Protein AF-A0A924F668-F1 (afdb_monomer_lite)

pLDDT: mean 93.08, std 10.54, range [39.0, 98.38]

Radius of gyration: 14.94 Å; chains: 1; bounding box: 47×22×42 Å

Structure (mmCIF, N/CA/C/O backbone):
data_AF-A0A924F668-F1
#
_entry.id   AF-A0A924F668-F1
#
loop_
_atom_site.group_PDB
_atom_site.id
_atom_site.type_symbol
_atom_site.label_atom_id
_atom_site.label_alt_id
_atom_site.label_comp_id
_atom_site.label_asym_id
_atom_site.label_entity_id
_atom_site.label_seq_id
_atom_site.pdbx_PDB_ins_code
_atom_site.Cartn_x
_atom_site.Cartn_y
_atom_site.Cartn_z
_atom_site.occupancy
_atom_site.B_iso_or_equiv
_atom_site.auth_seq_id
_atom_site.auth_comp_id
_atom_site.auth_asym_id
_atom_site.auth_atom_id
_atom_site.pdbx_PDB_model_num
ATOM 1 N N . PHE A 1 1 ? 28.007 -3.242 5.973 1.00 58.03 1 PHE A N 1
ATOM 2 C CA . PHE A 1 1 ? 27.497 -4.300 5.079 1.00 58.03 1 PHE A CA 1
ATOM 3 C C . PHE A 1 1 ? 25.978 -4.207 4.902 1.00 58.03 1 PHE A C 1
ATOM 5 O O . PHE A 1 1 ? 25.534 -4.122 3.771 1.00 58.03 1 PHE A O 1
ATOM 12 N N . THR A 1 2 ? 25.183 -4.086 5.974 1.00 64.12 2 THR A N 1
ATOM 13 C CA . THR A 1 2 ? 23.701 -4.004 5.919 1.00 64.12 2 THR A CA 1
ATOM 14 C C . THR A 1 2 ? 23.119 -2.811 5.144 1.00 64.12 2 THR A C 1
ATOM 16 O O . THR A 1 2 ? 22.088 -2.954 4.500 1.00 64.12 2 THR A O 1
ATOM 19 N N . ALA A 1 3 ? 23.772 -1.645 5.163 1.00 65.75 3 ALA A N 1
ATOM 20 C CA . ALA A 1 3 ? 23.292 -0.468 4.429 1.00 65.75 3 ALA A CA 1
ATOM 21 C C . ALA A 1 3 ? 23.470 -0.571 2.899 1.00 65.75 3 ALA A C 1
ATOM 23 O O . ALA A 1 3 ? 22.673 0.010 2.173 1.00 65.75 3 ALA A O 1
ATOM 24 N N . SER A 1 4 ? 24.481 -1.309 2.410 1.00 68.75 4 SER A N 1
ATOM 25 C CA . SER A 1 4 ? 24.696 -1.500 0.960 1.00 68.75 4 SER A CA 1
ATOM 26 C C . SER A 1 4 ? 23.566 -2.327 0.359 1.00 68.75 4 SER A C 1
ATOM 28 O O . SER A 1 4 ? 22.900 -1.869 -0.558 1.00 68.75 4 SER A O 1
ATOM 30 N N . GLU A 1 5 ? 23.262 -3.464 0.988 1.00 82.56 5 GLU A N 1
ATOM 31 C CA . GLU A 1 5 ? 22.157 -4.353 0.611 1.00 82.56 5 GLU A CA 1
ATOM 32 C C . GLU A 1 5 ? 20.801 -3.622 0.607 1.00 82.56 5 GLU A C 1
ATOM 34 O O . GLU A 1 5 ? 19.995 -3.766 -0.307 1.00 82.56 5 GLU A O 1
ATOM 39 N N . MET A 1 6 ? 20.554 -2.766 1.605 1.00 88.25 6 MET A N 1
ATOM 40 C CA . MET A 1 6 ? 19.335 -1.956 1.642 1.00 88.25 6 MET A CA 1
ATOM 41 C C . MET A 1 6 ? 19.273 -0.946 0.489 1.00 88.25 6 MET A C 1
ATOM 43 O O . MET A 1 6 ? 18.214 -0.774 -0.109 1.00 88.25 6 MET A O 1
ATOM 47 N N . ASN A 1 7 ? 20.383 -0.277 0.171 1.00 91.81 7 ASN A N 1
ATOM 48 C CA . ASN A 1 7 ? 20.430 0.685 -0.930 1.00 91.81 7 ASN A CA 1
ATOM 49 C C . ASN A 1 7 ? 20.247 0.001 -2.290 1.00 91.81 7 ASN A C 1
ATOM 51 O O . ASN A 1 7 ? 19.596 0.563 -3.166 1.00 91.81 7 ASN A O 1
ATOM 55 N N . GLU A 1 8 ? 20.773 -1.213 -2.450 1.00 92.81 8 GLU A N 1
ATOM 56 C CA . GLU A 1 8 ? 20.570 -2.042 -3.641 1.00 92.81 8 GLU A CA 1
ATOM 57 C C . GLU A 1 8 ? 19.093 -2.409 -3.808 1.00 92.81 8 GLU A C 1
ATOM 59 O O . GLU A 1 8 ? 18.538 -2.235 -4.892 1.00 92.81 8 GLU A O 1
ATOM 64 N N . GLN A 1 9 ? 18.416 -2.799 -2.724 1.00 94.31 9 GLN A N 1
ATOM 65 C CA . GLN A 1 9 ? 16.972 -3.040 -2.743 1.00 94.31 9 GLN A CA 1
ATOM 66 C C . GLN A 1 9 ? 16.182 -1.772 -3.074 1.00 94.31 9 GLN A C 1
ATOM 68 O O . GLN A 1 9 ? 15.309 -1.801 -3.936 1.00 94.31 9 GLN A O 1
ATOM 73 N N . VAL A 1 10 ? 16.491 -0.641 -2.436 1.00 96.31 10 VAL A N 1
ATOM 74 C CA . VAL A 1 10 ? 15.833 0.639 -2.739 1.00 96.31 10 VAL A CA 1
ATOM 75 C C . VAL A 1 10 ? 16.007 1.002 -4.215 1.00 96.31 10 VAL A C 1
ATOM 77 O O . VAL A 1 10 ? 15.024 1.363 -4.864 1.00 96.31 10 VAL A O 1
ATOM 80 N N . ALA A 1 11 ? 17.217 0.872 -4.765 1.00 96.56 11 ALA A N 1
ATOM 81 C CA . ALA A 1 11 ? 17.484 1.138 -6.175 1.00 96.56 11 ALA A CA 1
ATOM 82 C C . ALA A 1 11 ? 16.692 0.197 -7.095 1.00 96.56 11 ALA A C 1
ATOM 84 O O . ALA A 1 11 ? 16.054 0.667 -8.035 1.00 96.56 11 ALA A O 1
ATOM 85 N N . LEU A 1 12 ? 16.676 -1.104 -6.783 1.00 96.06 12 LEU A N 1
ATOM 86 C CA . LEU A 1 12 ? 15.921 -2.121 -7.516 1.00 96.06 12 LEU A CA 1
ATOM 87 C C . LEU A 1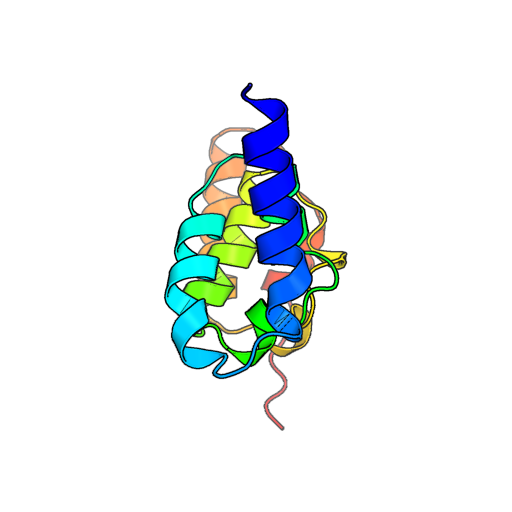 12 ? 14.427 -1.779 -7.568 1.00 96.06 12 LEU A C 1
ATOM 89 O O . LEU A 1 12 ? 13.841 -1.703 -8.645 1.00 96.06 12 LEU A O 1
ATOM 93 N N . TYR A 1 13 ? 13.808 -1.540 -6.409 1.00 97.19 13 TYR A N 1
ATOM 94 C CA . TYR A 1 13 ? 12.371 -1.280 -6.327 1.00 97.19 13 TYR A CA 1
ATOM 95 C C . TYR A 1 13 ? 11.975 0.064 -6.946 1.00 97.19 13 TYR A C 1
ATOM 97 O O . TYR A 1 13 ? 10.940 0.150 -7.605 1.00 97.19 13 TYR A O 1
ATOM 105 N N . SER A 1 14 ? 12.815 1.094 -6.801 1.00 97.25 14 SER A N 1
ATOM 106 C CA . SER A 1 14 ? 12.569 2.403 -7.424 1.00 97.25 14 SER A CA 1
ATOM 107 C C . SER A 1 14 ? 12.636 2.339 -8.953 1.00 97.25 14 SER A C 1
ATOM 109 O O . SER A 1 14 ? 12.020 3.159 -9.630 1.00 97.25 14 SER A O 1
ATOM 111 N N . ALA A 1 15 ? 13.384 1.377 -9.503 1.00 97.31 15 ALA A N 1
ATOM 112 C CA . ALA A 1 15 ? 13.555 1.201 -10.939 1.00 97.31 15 ALA A CA 1
ATOM 113 C C . ALA A 1 15 ? 12.491 0.302 -11.595 1.00 97.31 15 ALA A C 1
ATOM 115 O O . ALA A 1 15 ? 12.451 0.240 -12.823 1.00 97.31 15 ALA A O 1
ATOM 116 N N . LEU A 1 16 ? 11.608 -0.341 -10.815 1.00 97.00 16 LEU A N 1
ATOM 117 C CA . LEU A 1 16 ? 10.563 -1.245 -11.322 1.00 97.00 16 LEU A CA 1
ATOM 118 C C . LEU A 1 16 ? 9.757 -0.696 -12.516 1.00 97.00 16 LEU A C 1
ATOM 120 O O . LEU A 1 16 ? 9.578 -1.445 -13.475 1.00 97.00 16 LEU A O 1
ATOM 124 N N . PRO A 1 17 ? 9.316 0.581 -12.537 1.00 96.94 17 PRO A N 1
ATOM 125 C CA . PRO A 1 17 ? 8.573 1.135 -13.675 1.00 96.94 17 PRO A CA 1
ATOM 126 C C . PRO A 1 17 ? 9.338 1.143 -15.003 1.00 96.94 17 PRO A C 1
ATOM 128 O O . PRO A 1 17 ? 8.735 1.317 -16.057 1.00 96.94 17 PRO A O 1
ATOM 131 N N . PHE A 1 18 ? 10.665 1.017 -14.959 1.00 97.00 18 PHE A N 1
ATOM 132 C CA . PHE A 1 18 ? 11.536 1.106 -16.128 1.00 97.00 18 PHE A CA 1
ATOM 133 C C . PHE A 1 18 ? 12.011 -0.260 -16.628 1.00 97.00 18 PHE A C 1
ATOM 135 O O . PHE A 1 18 ? 12.677 -0.324 -17.664 1.00 97.00 18 PHE A O 1
ATOM 142 N N . TYR A 1 19 ? 11.715 -1.347 -15.913 1.00 95.62 19 TYR A N 1
ATOM 143 C CA . TYR A 1 19 ? 12.125 -2.677 -16.340 1.00 95.62 19 TYR A CA 1
ATOM 144 C C . TYR A 1 19 ? 11.200 -3.242 -17.419 1.00 95.62 19 TYR A C 1
ATOM 146 O O . TYR A 1 19 ? 9.978 -3.136 -17.351 1.00 95.62 19 TYR A O 1
ATOM 154 N N . SER A 1 20 ? 11.806 -3.883 -18.420 1.00 96.62 20 SER A N 1
ATOM 155 C CA . SER A 1 20 ? 11.082 -4.674 -19.416 1.00 96.62 20 SER A CA 1
ATOM 156 C C . SER A 1 20 ? 10.439 -5.907 -18.776 1.00 96.62 20 SER A C 1
ATOM 158 O O . SER A 1 20 ? 10.973 -6.439 -17.799 1.00 96.62 20 SER A O 1
ATOM 160 N N . TYR A 1 21 ? 9.359 -6.399 -19.393 1.00 96.12 21 TYR A N 1
ATOM 161 C CA . TYR A 1 21 ? 8.597 -7.574 -18.941 1.00 96.12 21 TYR A CA 1
ATOM 162 C C . TYR A 1 21 ? 8.067 -7.401 -17.505 1.00 96.12 21 TYR A C 1
ATOM 164 O O . TYR A 1 21 ? 8.459 -8.148 -16.608 1.00 96.12 21 TYR A O 1
ATOM 172 N N . PRO A 1 22 ? 7.236 -6.372 -17.245 1.00 95.50 22 PRO A N 1
ATOM 173 C CA . PRO A 1 22 ? 6.794 -6.007 -15.895 1.00 95.50 22 PRO A CA 1
ATOM 174 C C . PRO A 1 22 ? 6.125 -7.159 -15.128 1.00 95.50 22 PRO A C 1
ATOM 176 O O . PRO A 1 22 ? 6.241 -7.233 -13.905 1.00 95.50 22 PRO A O 1
ATOM 179 N N . GLU A 1 23 ? 5.490 -8.094 -15.831 1.00 96.69 23 GLU A N 1
ATOM 180 C CA . GLU A 1 23 ? 4.902 -9.315 -15.284 1.00 96.69 23 GLU A CA 1
ATOM 181 C C . GLU A 1 23 ? 5.899 -10.183 -14.497 1.00 96.69 23 GLU A C 1
ATOM 183 O O . GLU A 1 23 ? 5.545 -10.718 -13.445 1.00 96.69 23 GLU A O 1
ATOM 188 N N . GLU A 1 24 ? 7.161 -10.251 -14.930 1.00 96.94 24 GLU A N 1
ATOM 189 C CA . GLU A 1 24 ? 8.220 -11.020 -14.257 1.00 96.94 24 GLU A CA 1
ATOM 190 C C . GLU A 1 24 ? 8.635 -10.379 -12.920 1.00 96.94 24 GLU A C 1
ATOM 192 O O . GLU A 1 24 ? 9.165 -11.038 -12.023 1.00 96.94 24 GLU A O 1
ATOM 197 N N . TRP A 1 25 ? 8.358 -9.083 -12.747 1.00 97.38 25 TRP A N 1
ATOM 198 C CA . TRP A 1 25 ? 8.744 -8.316 -11.564 1.00 97.38 25 TRP A CA 1
ATOM 199 C C . TRP A 1 25 ? 7.666 -8.270 -10.478 1.00 97.38 25 TRP A C 1
ATOM 201 O O . TRP A 1 25 ? 7.944 -7.824 -9.361 1.00 97.38 25 TRP A O 1
ATOM 211 N N . ILE A 1 26 ? 6.457 -8.773 -10.755 1.00 97.88 26 ILE A N 1
ATOM 212 C CA . ILE A 1 26 ? 5.340 -8.794 -9.796 1.00 97.88 26 ILE A CA 1
ATOM 213 C C . ILE A 1 26 ? 5.747 -9.532 -8.518 1.00 97.88 26 ILE A C 1
ATOM 215 O O . ILE A 1 26 ? 5.626 -8.985 -7.421 1.00 97.88 26 ILE A O 1
ATOM 219 N N . GLY A 1 27 ? 6.311 -10.737 -8.650 1.00 97.19 27 GLY A N 1
ATOM 220 C CA . GLY A 1 27 ? 6.737 -11.534 -7.497 1.00 97.19 27 GLY A CA 1
ATOM 221 C C . GLY A 1 27 ? 7.823 -10.843 -6.665 1.00 97.19 27 GLY A C 1
ATOM 222 O O . GLY A 1 27 ? 7.829 -10.946 -5.438 1.00 97.19 27 GLY A O 1
ATOM 223 N N . ILE A 1 28 ? 8.714 -10.082 -7.308 1.00 95.81 28 ILE A N 1
ATOM 224 C CA . ILE A 1 28 ? 9.754 -9.300 -6.625 1.00 95.81 28 ILE A CA 1
ATOM 225 C C . ILE A 1 28 ? 9.124 -8.149 -5.836 1.00 95.81 28 ILE A C 1
ATOM 227 O O . ILE A 1 28 ? 9.428 -7.993 -4.653 1.00 95.81 28 ILE A O 1
ATOM 231 N N . ALA A 1 29 ? 8.203 -7.390 -6.434 1.00 96.69 29 ALA A N 1
ATOM 232 C CA . ALA A 1 29 ? 7.481 -6.330 -5.732 1.00 96.69 29 ALA A CA 1
ATOM 233 C C . ALA A 1 29 ? 6.695 -6.878 -4.527 1.00 96.69 29 ALA A C 1
ATOM 235 O O . ALA A 1 29 ? 6.778 -6.329 -3.428 1.00 96.69 29 ALA A O 1
ATOM 236 N N . GLU A 1 30 ? 6.004 -8.010 -4.689 1.00 97.19 30 GLU A N 1
ATOM 237 C CA . GLU A 1 30 ? 5.291 -8.687 -3.600 1.00 97.19 30 GLU A CA 1
ATOM 238 C C . GLU A 1 30 ? 6.223 -9.149 -2.475 1.00 97.19 30 GLU A C 1
ATOM 240 O O . GLU A 1 30 ? 5.881 -9.019 -1.297 1.00 97.19 30 GLU A O 1
ATOM 245 N N . ASN A 1 31 ? 7.415 -9.656 -2.807 1.00 95.31 31 ASN A N 1
ATOM 246 C CA . ASN A 1 31 ? 8.438 -9.989 -1.814 1.00 95.31 31 ASN A CA 1
ATOM 247 C C . ASN A 1 31 ? 8.863 -8.743 -1.024 1.00 95.31 31 ASN A C 1
ATOM 249 O O . ASN A 1 31 ? 8.941 -8.791 0.206 1.00 95.31 31 ASN A O 1
ATOM 253 N N . GLY A 1 32 ? 9.084 -7.623 -1.715 1.00 94.81 32 GLY A N 1
ATOM 254 C CA . GLY A 1 32 ? 9.445 -6.349 -1.103 1.00 94.81 32 GLY A CA 1
ATOM 255 C C . GLY A 1 32 ? 8.372 -5.808 -0.153 1.00 94.81 32 GLY A C 1
ATOM 256 O O . GLY A 1 32 ? 8.698 -5.381 0.954 1.00 94.81 32 GLY A O 1
ATOM 257 N N . ILE A 1 33 ? 7.088 -5.918 -0.514 1.00 95.88 33 ILE A N 1
ATOM 258 C CA . ILE A 1 33 ? 5.947 -5.500 0.328 1.00 95.88 33 ILE A CA 1
ATOM 259 C C . ILE A 1 33 ? 5.887 -6.288 1.647 1.00 95.88 33 ILE A C 1
ATOM 261 O O . ILE A 1 33 ? 5.482 -5.753 2.684 1.00 95.88 33 ILE A O 1
ATOM 265 N N . ARG A 1 34 ? 6.320 -7.557 1.648 1.00 93.69 34 ARG A N 1
ATOM 266 C CA . ARG A 1 34 ? 6.369 -8.385 2.867 1.00 93.69 34 ARG A CA 1
ATOM 267 C C . ARG A 1 34 ? 7.495 -7.988 3.827 1.00 93.69 34 ARG A C 1
ATOM 269 O O . ARG A 1 34 ? 7.441 -8.367 4.998 1.00 93.69 34 ARG A O 1
ATOM 276 N N . SER A 1 35 ? 8.469 -7.197 3.377 1.00 89.94 35 SER A N 1
ATOM 277 C CA . SER A 1 35 ? 9.525 -6.641 4.227 1.00 89.94 35 SER A CA 1
ATOM 278 C C . SER A 1 35 ? 8.971 -5.668 5.282 1.00 89.94 35 SER A C 1
ATOM 280 O O . SER A 1 35 ? 7.873 -5.127 5.162 1.00 89.94 35 SER A O 1
ATOM 282 N N . ASN A 1 36 ? 9.748 -5.427 6.341 1.00 89.25 36 ASN A N 1
ATOM 283 C CA . ASN A 1 36 ? 9.510 -4.347 7.311 1.00 89.25 36 ASN A CA 1
ATOM 284 C C . ASN A 1 36 ? 10.529 -3.203 7.163 1.00 89.25 36 ASN A C 1
ATOM 286 O O . ASN A 1 36 ? 10.582 -2.305 8.002 1.00 89.25 36 ASN A O 1
ATOM 290 N N . ILE A 1 37 ? 11.355 -3.227 6.112 1.00 93.19 37 ILE A N 1
ATOM 291 C CA . ILE A 1 37 ? 12.351 -2.187 5.855 1.00 93.19 37 ILE A CA 1
ATOM 292 C C . ILE A 1 37 ? 11.638 -0.958 5.287 1.00 93.19 37 ILE A C 1
ATOM 294 O O . ILE A 1 37 ? 11.151 -0.971 4.159 1.00 93.19 37 ILE A O 1
ATOM 298 N N . GLY A 1 38 ? 11.584 0.113 6.081 1.00 94.81 38 GLY A N 1
ATOM 299 C CA . GLY A 1 38 ? 10.799 1.305 5.764 1.00 94.81 38 GLY A CA 1
ATOM 300 C C . GLY A 1 38 ? 11.125 1.928 4.405 1.00 94.81 38 GLY A C 1
ATOM 301 O O . GLY A 1 38 ? 10.202 2.234 3.663 1.00 94.81 38 GLY A O 1
ATOM 302 N N . THR A 1 39 ? 12.405 2.066 4.065 1.00 95.38 39 THR A N 1
ATOM 303 C CA . THR A 1 39 ? 12.862 2.659 2.795 1.00 95.38 39 THR A CA 1
ATOM 304 C C . THR A 1 39 ? 12.541 1.790 1.580 1.00 95.38 39 THR A C 1
ATOM 306 O O . THR A 1 39 ? 12.247 2.309 0.510 1.00 95.38 39 THR A O 1
ATOM 309 N N . VAL A 1 40 ? 12.550 0.464 1.742 1.00 95.56 40 VAL A N 1
ATOM 310 C CA . VAL A 1 40 ? 12.144 -0.485 0.696 1.00 95.56 40 VAL A CA 1
ATOM 311 C C . VAL A 1 40 ? 10.648 -0.371 0.424 1.00 95.56 40 VAL A C 1
ATOM 313 O O . VAL A 1 40 ? 10.244 -0.284 -0.730 1.00 95.56 40 VAL A O 1
ATOM 316 N N . LEU A 1 41 ? 9.828 -0.308 1.478 1.00 97.31 41 LEU A N 1
ATOM 317 C CA . LEU A 1 41 ? 8.389 -0.091 1.326 1.00 97.31 41 LEU A CA 1
ATOM 318 C C . LEU A 1 41 ? 8.111 1.238 0.615 1.00 97.31 41 LEU A C 1
ATOM 320 O O . LEU A 1 41 ? 7.318 1.273 -0.318 1.00 97.31 41 LEU A O 1
ATOM 324 N N . GLU A 1 42 ? 8.811 2.308 0.994 1.00 97.88 42 GLU A N 1
ATOM 325 C CA . GLU A 1 42 ? 8.691 3.617 0.340 1.00 97.88 42 GLU A CA 1
ATOM 326 C C . GLU A 1 42 ? 9.063 3.561 -1.144 1.00 97.88 42 GLU A C 1
ATOM 328 O O . GLU A 1 42 ? 8.323 4.098 -1.961 1.00 97.88 42 GLU A O 1
ATOM 333 N N . ALA A 1 43 ? 10.138 2.859 -1.512 1.00 97.69 43 ALA A N 1
ATOM 334 C CA . ALA A 1 43 ? 10.548 2.695 -2.908 1.00 97.69 43 ALA A CA 1
ATOM 335 C C . ALA A 1 43 ? 9.495 1.972 -3.769 1.00 97.69 43 ALA A C 1
ATOM 337 O O . ALA A 1 43 ? 9.370 2.259 -4.958 1.00 97.69 43 ALA A O 1
ATOM 338 N N . ILE A 1 44 ? 8.731 1.046 -3.180 1.00 97.81 44 ILE A N 1
ATOM 339 C CA . ILE A 1 44 ? 7.666 0.299 -3.869 1.00 97.81 44 ILE A CA 1
ATOM 340 C C . ILE A 1 44 ? 6.358 1.098 -3.915 1.00 97.81 44 ILE A C 1
ATOM 342 O O . ILE A 1 44 ? 5.621 1.024 -4.893 1.00 97.81 44 ILE A O 1
ATOM 346 N N . MET A 1 45 ? 6.041 1.823 -2.841 1.00 97.62 45 MET A N 1
ATOM 347 C CA . MET A 1 45 ? 4.739 2.460 -2.635 1.00 97.62 45 MET A CA 1
ATOM 348 C C . MET A 1 45 ? 4.684 3.886 -3.183 1.00 97.62 45 MET A C 1
ATOM 350 O O . MET A 1 45 ? 3.693 4.276 -3.798 1.00 97.62 45 MET A O 1
ATOM 354 N N . TYR A 1 46 ? 5.705 4.698 -2.906 1.00 98.25 46 TYR A N 1
ATOM 355 C CA . TYR A 1 46 ? 5.635 6.143 -3.100 1.00 98.25 46 TYR A CA 1
ATOM 356 C C . TYR A 1 46 ? 6.008 6.539 -4.513 1.00 98.25 46 TYR A C 1
ATOM 358 O O . TYR A 1 46 ? 7.113 6.263 -4.971 1.00 98.25 46 TYR A O 1
ATOM 366 N N . HIS A 1 47 ? 5.097 7.254 -5.175 1.00 97.81 47 HIS A N 1
ATOM 367 C CA . HIS A 1 47 ? 5.306 7.792 -6.522 1.00 97.81 47 HIS A CA 1
ATOM 368 C C . HIS A 1 47 ? 5.775 6.732 -7.536 1.00 97.81 47 HIS A C 1
ATOM 370 O O . HIS A 1 47 ? 6.377 7.059 -8.555 1.00 97.81 47 HIS A O 1
ATOM 376 N N . ASN A 1 48 ? 5.469 5.462 -7.264 1.00 97.69 48 ASN A N 1
ATOM 377 C CA . ASN A 1 48 ? 5.862 4.321 -8.067 1.00 97.69 48 ASN A CA 1
ATOM 378 C C . ASN A 1 48 ? 4.599 3.722 -8.708 1.00 97.69 48 ASN A C 1
ATOM 380 O O . ASN A 1 48 ? 3.752 3.178 -7.996 1.00 97.69 48 ASN A O 1
ATOM 384 N N . PRO A 1 49 ? 4.410 3.860 -10.033 1.00 97.75 49 PRO A N 1
ATOM 385 C CA . PRO A 1 49 ? 3.209 3.374 -10.705 1.00 97.75 49 PRO A CA 1
ATOM 386 C C . PRO A 1 49 ? 3.139 1.847 -10.799 1.00 97.75 49 PRO A C 1
ATOM 388 O O . PRO A 1 49 ? 2.046 1.316 -10.982 1.00 97.75 49 PRO A O 1
ATOM 391 N N . PHE A 1 50 ? 4.258 1.134 -10.614 1.00 98.31 50 PHE A N 1
ATOM 392 C CA . PHE A 1 50 ? 4.330 -0.312 -10.825 1.00 98.31 50 PHE A CA 1
ATOM 393 C C . PHE A 1 50 ? 3.278 -1.070 -10.006 1.00 98.31 50 PHE A C 1
ATOM 395 O O . PHE A 1 50 ? 2.580 -1.941 -10.522 1.00 98.31 50 PHE A O 1
ATOM 402 N N . ALA A 1 51 ? 3.123 -0.702 -8.731 1.00 97.19 51 ALA A N 1
ATOM 403 C CA . ALA A 1 51 ? 2.150 -1.336 -7.853 1.00 97.19 51 ALA A CA 1
ATOM 404 C C . ALA A 1 51 ? 0.710 -1.169 -8.366 1.00 97.19 51 ALA A C 1
ATOM 406 O O . ALA A 1 51 ? -0.071 -2.118 -8.362 1.00 97.19 51 ALA A O 1
ATOM 407 N N . ALA A 1 52 ? 0.359 0.034 -8.817 1.00 97.81 52 ALA A N 1
ATOM 408 C CA . ALA A 1 52 ? -0.975 0.326 -9.319 1.00 97.81 52 ALA A CA 1
ATOM 409 C C . ALA A 1 52 ? -1.267 -0.410 -10.630 1.00 97.81 52 ALA A C 1
ATOM 411 O O . ALA A 1 52 ? -2.366 -0.942 -10.779 1.00 97.81 52 ALA A O 1
ATOM 412 N N . GLU A 1 53 ? -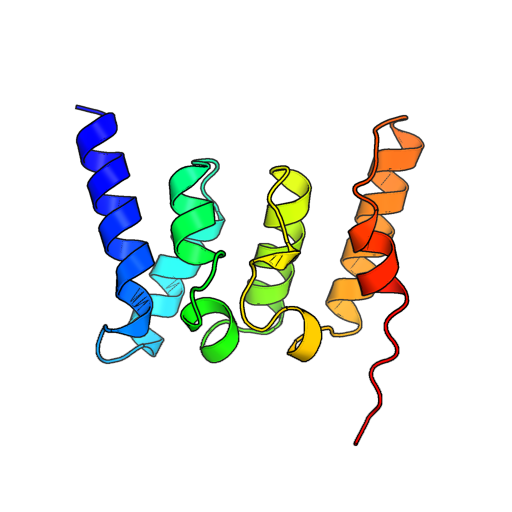0.291 -0.447 -11.538 1.00 97.94 53 GLU A N 1
ATOM 413 C CA . GLU A 1 53 ? -0.432 -0.988 -12.892 1.00 97.94 53 GLU A CA 1
ATOM 414 C C . GLU A 1 53 ? -0.435 -2.520 -12.937 1.00 97.94 53 GLU A C 1
ATOM 416 O O . GLU A 1 53 ? -1.247 -3.099 -13.657 1.00 97.94 53 GLU A O 1
ATOM 421 N N . TYR A 1 54 ? 0.440 -3.182 -12.169 1.00 98.12 54 TYR A N 1
ATOM 422 C CA . TYR A 1 54 ? 0.723 -4.611 -12.367 1.00 98.12 54 TYR A CA 1
ATOM 423 C C . TYR A 1 54 ? 0.279 -5.518 -11.220 1.00 98.12 54 TYR A C 1
ATOM 425 O O . TYR A 1 54 ? 0.084 -6.714 -11.435 1.00 98.12 54 TYR A O 1
ATOM 433 N N . LEU A 1 55 ? 0.099 -5.002 -9.998 1.00 98.19 55 LEU A N 1
ATOM 434 C CA . LEU A 1 55 ? -0.337 -5.861 -8.897 1.00 98.19 55 LEU A CA 1
ATOM 435 C C . LEU A 1 55 ? -1.802 -6.262 -9.053 1.00 98.19 55 LEU A C 1
ATOM 437 O O . LEU A 1 55 ? -2.670 -5.451 -9.398 1.00 98.19 55 LEU A O 1
ATOM 441 N N . SER A 1 56 ? -2.094 -7.508 -8.677 1.00 98.00 56 SER A N 1
ATOM 442 C CA . SER A 1 56 ? -3.470 -7.957 -8.479 1.00 98.00 56 SER A CA 1
ATOM 443 C C . SER A 1 56 ? -4.202 -7.046 -7.486 1.00 98.00 56 SER A C 1
ATOM 445 O O . SER A 1 56 ? -3.578 -6.383 -6.654 1.00 98.00 56 SER A O 1
ATOM 447 N N . GLU A 1 57 ? -5.534 -7.014 -7.547 1.00 97.44 57 GLU A N 1
ATOM 448 C CA . GLU A 1 57 ? -6.342 -6.268 -6.572 1.00 97.44 57 GLU A CA 1
ATOM 449 C C . GLU A 1 57 ? -5.995 -6.657 -5.131 1.00 97.44 57 GLU A C 1
ATOM 451 O O . GLU A 1 57 ? -5.736 -5.791 -4.300 1.00 97.44 57 GLU A O 1
ATOM 456 N N . ASN A 1 58 ? -5.878 -7.957 -4.856 1.00 97.06 58 ASN A N 1
ATOM 457 C CA . ASN A 1 58 ? -5.517 -8.446 -3.532 1.00 97.06 58 ASN A CA 1
ATOM 458 C C . ASN A 1 58 ? -4.123 -7.964 -3.094 1.00 97.06 58 ASN A C 1
ATOM 460 O O . ASN A 1 58 ? -3.963 -7.466 -1.981 1.00 97.06 58 ASN A O 1
ATOM 464 N N . SER A 1 59 ? -3.117 -8.065 -3.965 1.00 97.75 59 SER A N 1
ATOM 465 C CA . SER A 1 59 ? -1.744 -7.650 -3.645 1.00 97.75 59 SER A CA 1
ATOM 466 C C . SER A 1 59 ? -1.645 -6.133 -3.432 1.00 97.75 59 SER A C 1
ATOM 468 O O . SER A 1 59 ? -0.965 -5.684 -2.508 1.00 97.75 59 SER A O 1
ATOM 470 N N . PHE A 1 60 ? -2.373 -5.337 -4.223 1.00 98.38 60 PHE A N 1
ATOM 471 C CA . PHE A 1 60 ? -2.464 -3.889 -4.030 1.00 98.38 60 PHE A CA 1
ATOM 472 C C . PHE A 1 60 ? -3.170 -3.533 -2.713 1.00 98.38 60 PHE A C 1
ATOM 474 O O . PHE A 1 60 ? -2.688 -2.685 -1.962 1.00 98.38 60 PHE A O 1
ATOM 481 N N . ASN A 1 61 ? -4.258 -4.227 -2.370 1.00 97.94 61 ASN A N 1
ATOM 482 C CA . ASN A 1 61 ? -4.958 -4.022 -1.102 1.00 97.94 61 ASN A CA 1
ATOM 483 C C . ASN A 1 61 ? -4.046 -4.302 0.101 1.00 97.94 61 ASN A C 1
ATOM 485 O O . ASN A 1 61 ? -4.018 -3.526 1.057 1.00 97.94 61 ASN A O 1
ATOM 489 N N . GLN A 1 62 ? -3.248 -5.372 0.031 1.00 97.25 62 GLN A N 1
ATOM 490 C CA . GLN A 1 62 ? -2.259 -5.696 1.061 1.00 97.25 62 GLN A CA 1
ATOM 491 C C . GLN A 1 62 ? -1.152 -4.642 1.159 1.00 97.25 62 GLN A C 1
ATOM 493 O O . GLN A 1 62 ? -0.724 -4.318 2.266 1.00 97.25 62 GLN A O 1
ATOM 498 N N . LEU A 1 63 ? -0.717 -4.054 0.039 1.00 98.12 63 LEU A N 1
ATOM 499 C CA . LEU A 1 63 ? 0.214 -2.921 0.043 1.00 98.12 63 LEU A CA 1
ATOM 500 C C . LEU A 1 63 ? -0.372 -1.714 0.791 1.00 98.12 63 LEU A C 1
ATOM 502 O O . LEU A 1 63 ? 0.315 -1.129 1.629 1.00 98.12 63 LEU A O 1
ATOM 506 N N . VAL A 1 64 ? -1.637 -1.363 0.542 1.00 98.06 64 VAL A N 1
ATOM 507 C CA . VAL A 1 64 ? -2.299 -0.236 1.225 1.00 98.0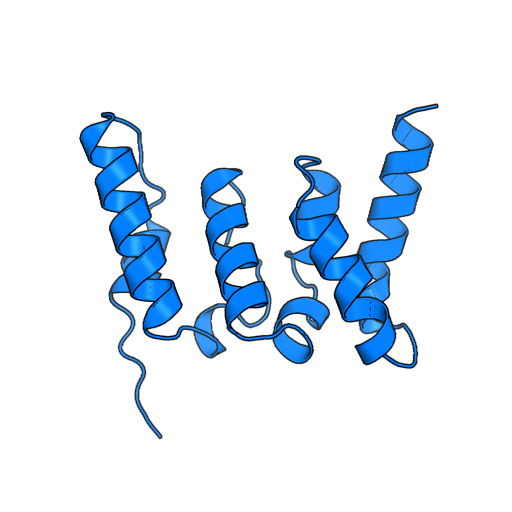6 64 VAL A CA 1
ATOM 508 C C . VAL A 1 64 ? -2.464 -0.518 2.721 1.00 98.06 64 VAL A C 1
ATOM 510 O O . VAL A 1 64 ? -2.129 0.332 3.547 1.00 98.06 64 VAL A O 1
ATOM 513 N N . LEU A 1 65 ? -2.903 -1.723 3.099 1.00 97.31 65 LEU A N 1
ATOM 514 C CA . LEU A 1 65 ? -2.986 -2.127 4.506 1.00 97.31 65 LEU A CA 1
ATOM 515 C C . LEU A 1 65 ? -1.610 -2.071 5.191 1.00 97.31 65 LEU A C 1
ATOM 517 O O . LEU A 1 65 ? -1.476 -1.542 6.298 1.00 97.31 65 LEU A O 1
ATOM 521 N N . LYS A 1 66 ? -0.567 -2.571 4.518 1.00 96.69 66 LYS A N 1
ATOM 522 C CA . LYS A 1 66 ? 0.817 -2.533 5.003 1.00 96.69 66 LYS A CA 1
ATOM 523 C C . LYS A 1 66 ? 1.287 -1.102 5.242 1.00 96.69 66 LYS A C 1
ATOM 525 O O . LYS A 1 66 ? 1.973 -0.860 6.235 1.00 96.69 66 LYS A O 1
ATOM 530 N N . ALA A 1 67 ? 0.912 -0.162 4.377 1.00 97.38 67 ALA A N 1
ATOM 531 C CA . ALA A 1 67 ? 1.246 1.246 4.542 1.00 97.38 67 ALA A CA 1
ATOM 532 C C . ALA A 1 67 ? 0.667 1.812 5.853 1.00 97.38 67 ALA A C 1
ATOM 534 O O . ALA A 1 67 ? 1.412 2.402 6.631 1.00 97.38 67 ALA A O 1
ATOM 535 N N . PHE A 1 68 ? -0.601 1.531 6.177 1.00 96.44 68 PHE A N 1
ATOM 536 C CA . PHE A 1 68 ? -1.183 1.924 7.469 1.00 96.44 68 PHE A CA 1
ATOM 537 C C . PHE A 1 68 ? -0.519 1.236 8.664 1.00 96.44 68 PHE A C 1
ATOM 539 O O . PHE A 1 68 ? -0.267 1.879 9.683 1.00 96.44 68 PHE A O 1
ATOM 546 N N . PHE A 1 69 ? -0.211 -0.058 8.548 1.00 94.06 69 PHE A N 1
ATOM 547 C CA . PHE A 1 69 ? 0.443 -0.817 9.617 1.00 94.06 69 PHE A CA 1
ATOM 548 C C . PHE A 1 69 ? 1.863 -0.316 9.917 1.00 94.06 69 PHE A C 1
ATOM 550 O O . PHE A 1 69 ? 2.326 -0.391 11.052 1.00 94.06 69 PHE A O 1
ATOM 557 N N . THR A 1 70 ? 2.557 0.189 8.895 1.00 94.81 70 THR A N 1
ATOM 558 C CA . THR A 1 70 ? 3.936 0.694 8.985 1.00 94.81 70 THR A CA 1
ATOM 559 C C . THR A 1 70 ? 4.021 2.221 9.027 1.00 94.81 70 THR A C 1
ATOM 561 O O . THR A 1 70 ? 5.096 2.776 8.802 1.00 94.81 70 THR A O 1
ATOM 564 N N . GLU A 1 71 ? 2.899 2.885 9.334 1.00 94.50 71 GLU A N 1
ATOM 565 C CA . GLU A 1 71 ? 2.795 4.340 9.526 1.00 94.50 71 GLU A CA 1
ATOM 566 C C . GLU A 1 71 ? 3.337 5.148 8.331 1.00 94.50 71 GLU A C 1
ATOM 568 O O . GLU A 1 71 ? 3.972 6.193 8.479 1.00 94.50 71 GLU A O 1
ATOM 573 N N . LYS A 1 72 ? 3.101 4.643 7.116 1.00 96.25 72 LYS A N 1
ATOM 574 C CA . LYS A 1 72 ? 3.456 5.305 5.861 1.00 96.25 72 LYS A CA 1
ATOM 575 C C . LYS A 1 72 ? 2.387 6.306 5.439 1.00 96.25 72 LYS A C 1
ATOM 577 O O . LYS A 1 72 ? 1.200 6.155 5.716 1.00 96.25 72 LYS A O 1
ATOM 582 N N . ASP A 1 73 ? 2.833 7.325 4.719 1.00 96.25 73 ASP A N 1
ATOM 583 C CA . ASP A 1 73 ? 1.995 8.335 4.093 1.00 96.25 73 ASP A CA 1
ATOM 584 C C . ASP A 1 73 ? 1.306 7.745 2.859 1.00 96.25 73 ASP A C 1
ATOM 586 O O . ASP A 1 73 ? 1.836 7.756 1.744 1.00 96.25 73 ASP A O 1
ATOM 590 N N . VAL A 1 74 ? 0.101 7.218 3.070 1.00 96.25 74 VAL A N 1
ATOM 591 C CA . VAL A 1 74 ? -0.708 6.613 2.006 1.00 96.25 74 VAL A CA 1
ATOM 592 C C . VAL A 1 74 ? -1.027 7.587 0.873 1.00 96.25 74 VAL A C 1
ATOM 594 O O . VAL A 1 74 ? -1.266 7.152 -0.249 1.00 96.25 74 VAL A O 1
ATOM 597 N N . THR A 1 75 ? -0.973 8.903 1.109 1.00 95.44 75 THR A N 1
ATOM 598 C CA . THR A 1 75 ? -1.276 9.902 0.070 1.00 95.44 75 THR A CA 1
ATOM 599 C C . THR A 1 75 ? -0.251 9.913 -1.065 1.00 95.44 75 THR A C 1
ATOM 601 O O . THR A 1 75 ? -0.549 10.396 -2.157 1.00 95.44 75 THR A O 1
ATOM 604 N N . LYS A 1 76 ? 0.933 9.331 -0.839 1.00 97.62 76 LYS A N 1
ATOM 605 C CA . LYS A 1 76 ? 1.991 9.175 -1.844 1.00 97.62 76 LYS A CA 1
ATOM 606 C C . LYS A 1 76 ? 1.868 7.898 -2.671 1.00 97.62 76 LYS A C 1
ATOM 608 O O . LYS A 1 76 ? 2.637 7.732 -3.619 1.00 97.62 76 LYS A O 1
ATOM 613 N N . ILE A 1 77 ? 0.935 7.005 -2.330 1.00 98.06 77 ILE A N 1
ATOM 614 C CA . ILE A 1 77 ? 0.710 5.763 -3.071 1.00 98.06 77 ILE A CA 1
ATOM 615 C C . ILE A 1 77 ? 0.075 6.091 -4.421 1.00 98.06 77 ILE A C 1
ATOM 617 O O . ILE A 1 77 ? -1.057 6.577 -4.499 1.00 98.06 77 ILE A O 1
ATOM 621 N N . THR A 1 78 ? 0.802 5.800 -5.498 1.00 97.75 78 THR A N 1
ATOM 622 C CA . THR A 1 78 ? 0.288 5.972 -6.859 1.00 97.75 78 THR A CA 1
ATOM 623 C C . THR A 1 78 ? -0.926 5.069 -7.077 1.00 97.75 78 THR A C 1
ATOM 625 O O . THR A 1 78 ? -0.924 3.906 -6.684 1.00 97.75 78 THR A O 1
ATOM 628 N N . GLY A 1 79 ? -1.983 5.607 -7.691 1.00 96.25 79 GLY A N 1
ATOM 629 C CA . GLY A 1 79 ? -3.195 4.849 -8.017 1.00 96.25 79 GLY A CA 1
ATOM 630 C C . GLY A 1 79 ? -4.094 4.491 -6.827 1.00 96.25 79 GLY A C 1
ATOM 631 O O . GLY A 1 79 ? -5.068 3.770 -7.026 1.00 96.25 79 GLY A O 1
ATOM 632 N N . LEU A 1 80 ? -3.821 4.998 -5.613 1.00 96.62 80 LEU A N 1
ATOM 633 C CA . LEU A 1 80 ? -4.606 4.678 -4.413 1.00 96.62 80 LEU A CA 1
ATOM 634 C C . LEU A 1 80 ? -6.109 4.883 -4.631 1.00 96.62 80 LEU A C 1
ATOM 636 O O . LEU A 1 80 ? -6.875 3.936 -4.512 1.00 96.62 80 LEU A O 1
ATOM 640 N N . TYR A 1 81 ? -6.522 6.101 -4.991 1.00 94.69 81 TYR A N 1
ATOM 641 C CA . TYR A 1 81 ? -7.939 6.454 -5.117 1.00 94.69 81 TYR A CA 1
ATOM 642 C C . TYR A 1 81 ? -8.645 5.755 -6.284 1.00 94.69 81 TYR A C 1
ATOM 644 O O . TYR A 1 81 ? -9.832 5.469 -6.187 1.00 94.69 81 TYR A O 1
ATOM 652 N N . SER A 1 82 ? -7.929 5.453 -7.370 1.00 94.19 82 SER A N 1
ATOM 653 C CA . SER A 1 82 ? -8.501 4.777 -8.542 1.00 94.19 82 SER A CA 1
ATOM 654 C C . SER A 1 82 ? -8.666 3.271 -8.349 1.00 94.19 82 SER A C 1
ATOM 656 O O . SER A 1 82 ? -9.378 2.638 -9.119 1.00 94.19 82 SER A O 1
ATOM 658 N N . ARG A 1 83 ? -7.982 2.683 -7.361 1.00 95.75 83 ARG A N 1
ATOM 659 C CA . ARG A 1 83 ? -7.998 1.239 -7.092 1.00 95.75 83 ARG A CA 1
ATOM 660 C C . ARG A 1 83 ? -8.752 0.858 -5.823 1.00 95.75 83 ARG A C 1
ATOM 662 O O . ARG A 1 83 ? -8.724 -0.310 -5.432 1.00 95.75 83 ARG A O 1
ATOM 669 N N . ILE A 1 84 ? -9.439 1.811 -5.191 1.00 95.44 84 ILE A N 1
ATOM 670 C CA . ILE A 1 84 ? -10.307 1.522 -4.049 1.00 95.44 84 ILE A CA 1
ATOM 671 C C . ILE A 1 84 ? -11.401 0.551 -4.488 1.00 95.44 84 ILE A C 1
ATOM 673 O O . ILE A 1 84 ? -12.097 0.745 -5.480 1.00 95.44 84 ILE A O 1
ATOM 677 N N . ASN A 1 85 ? -11.551 -0.514 -3.719 1.00 96.06 85 ASN A N 1
ATOM 678 C CA . ASN A 1 85 ? -12.530 -1.562 -3.942 1.00 96.06 85 ASN A CA 1
ATOM 679 C C . ASN A 1 85 ? -13.148 -1.964 -2.604 1.00 96.06 85 ASN A C 1
ATOM 681 O O . ASN A 1 85 ? -12.633 -1.632 -1.531 1.00 96.06 85 ASN A O 1
ATOM 685 N N . LYS A 1 86 ? -14.262 -2.692 -2.673 1.00 95.88 86 LYS A N 1
ATOM 686 C CA . LYS A 1 86 ? -15.018 -3.082 -1.484 1.00 95.88 86 LYS A CA 1
ATOM 687 C C . LYS A 1 86 ? -14.181 -3.930 -0.519 1.00 95.88 86 LYS A C 1
ATOM 689 O O . LYS A 1 86 ? -14.205 -3.674 0.680 1.00 95.88 86 LYS A O 1
ATOM 694 N N . ALA A 1 87 ? -13.375 -4.858 -1.039 1.00 96.81 87 ALA A N 1
ATOM 695 C CA . ALA A 1 87 ? -12.520 -5.713 -0.216 1.00 96.81 87 ALA A CA 1
ATOM 696 C C . ALA A 1 87 ? -11.468 -4.911 0.570 1.00 96.81 87 ALA A C 1
ATOM 698 O O . ALA A 1 87 ? -11.224 -5.193 1.744 1.00 96.81 87 ALA A O 1
ATOM 699 N N . LEU A 1 88 ? -10.878 -3.877 -0.042 1.00 97.31 88 LEU A N 1
ATOM 700 C CA . LEU A 1 88 ? -9.985 -2.950 0.651 1.00 97.31 88 LEU A CA 1
ATOM 701 C C . LEU A 1 88 ? -10.720 -2.201 1.762 1.00 97.31 88 LEU A C 1
ATOM 703 O O . LEU A 1 88 ? -10.222 -2.133 2.879 1.00 97.31 88 LEU A O 1
ATOM 707 N N . GLN A 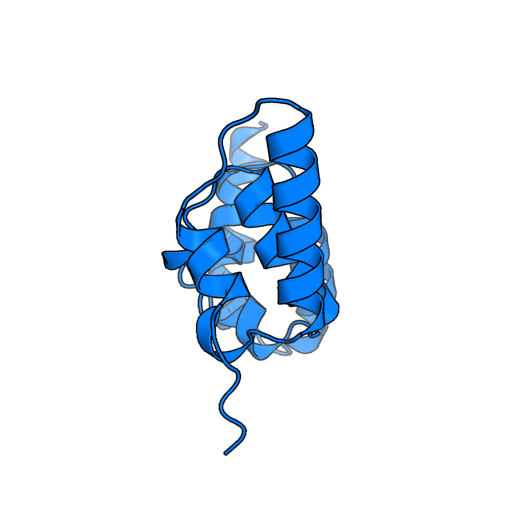1 89 ? -11.903 -1.656 1.477 1.00 97.44 89 GLN A N 1
ATOM 708 C CA . GLN A 1 89 ? -12.686 -0.902 2.462 1.00 97.44 89 GLN A CA 1
ATOM 709 C C . GLN A 1 89 ? -13.077 -1.752 3.671 1.00 97.44 89 GLN A C 1
ATOM 711 O O . GLN A 1 89 ? -12.984 -1.277 4.804 1.00 97.44 89 GLN A O 1
ATOM 716 N N . ASP A 1 90 ? -13.466 -3.004 3.440 1.00 96.75 90 ASP A N 1
ATOM 717 C CA . ASP A 1 90 ? -13.799 -3.950 4.506 1.00 96.75 90 ASP A CA 1
ATOM 718 C C . ASP A 1 90 ? -12.559 -4.256 5.355 1.00 96.75 90 ASP A C 1
ATOM 720 O O . ASP A 1 90 ? -12.580 -4.080 6.571 1.00 96.75 90 ASP A O 1
ATOM 724 N N . THR A 1 91 ? -11.429 -4.551 4.706 1.00 96.94 91 THR A N 1
ATOM 725 C CA . THR A 1 91 ? -10.146 -4.801 5.384 1.00 96.94 91 THR A CA 1
ATOM 726 C C . THR A 1 91 ? -9.683 -3.602 6.224 1.00 96.94 91 THR A C 1
ATOM 728 O O . THR A 1 91 ? -9.192 -3.760 7.342 1.00 96.94 91 THR A O 1
ATOM 731 N N . LEU A 1 92 ? -9.832 -2.378 5.707 1.00 97.50 92 LEU A N 1
ATOM 732 C CA . LEU A 1 92 ? -9.485 -1.160 6.443 1.00 97.50 92 LEU A CA 1
ATOM 733 C C . LEU A 1 92 ? -10.440 -0.921 7.618 1.00 97.50 92 LEU A C 1
ATOM 735 O O . LEU A 1 92 ? -9.991 -0.487 8.677 1.00 97.50 92 LEU A O 1
ATOM 739 N N . SER A 1 93 ? -11.729 -1.228 7.459 1.00 97.50 93 SER A N 1
ATOM 740 C CA . SER A 1 93 ? -12.721 -1.129 8.537 1.00 97.50 93 SER A CA 1
ATOM 741 C C . SER A 1 93 ? -12.390 -2.081 9.689 1.00 97.50 93 SER A C 1
ATOM 743 O O . SER A 1 93 ? -12.399 -1.660 10.849 1.00 97.50 93 SER A O 1
ATOM 745 N N . ASP A 1 94 ? -12.008 -3.321 9.375 1.00 97.12 94 ASP A N 1
ATOM 746 C CA . ASP A 1 94 ? -11.564 -4.307 10.364 1.00 97.12 94 ASP A CA 1
ATOM 747 C C . ASP A 1 94 ? -10.304 -3.825 11.100 1.00 97.12 94 ASP A C 1
ATOM 749 O O . ASP A 1 94 ? -10.259 -3.814 12.332 1.00 97.12 94 ASP A O 1
ATOM 753 N N . TYR A 1 95 ? -9.314 -3.304 10.366 1.00 96.62 95 TYR A N 1
ATOM 754 C CA . TYR A 1 95 ? -8.103 -2.731 10.962 1.00 96.62 95 TYR A CA 1
ATOM 755 C C . TYR A 1 95 ? -8.404 -1.565 11.923 1.00 96.62 95 TYR A C 1
ATOM 757 O O . TYR A 1 95 ? -7.812 -1.470 13.004 1.00 96.62 95 TYR A O 1
ATOM 765 N N . VAL A 1 96 ? -9.338 -0.676 11.570 1.00 97.19 96 VAL A N 1
ATOM 766 C CA . VAL A 1 96 ? -9.779 0.419 12.451 1.00 97.19 96 VAL A CA 1
ATOM 767 C C . VAL A 1 96 ? -10.421 -0.126 13.726 1.00 97.19 96 VAL A C 1
ATOM 769 O O . VAL A 1 96 ? -10.104 0.358 14.820 1.00 97.19 96 VAL A O 1
ATOM 772 N N . ALA A 1 97 ? -11.296 -1.128 13.608 1.00 97.12 97 ALA A N 1
ATOM 773 C CA . ALA A 1 97 ? -11.946 -1.757 14.753 1.00 97.12 97 ALA A CA 1
ATOM 774 C C . ALA A 1 97 ? -10.911 -2.388 15.701 1.00 97.12 97 ALA A C 1
ATOM 776 O O . ALA A 1 97 ? -10.945 -2.130 16.907 1.00 97.12 97 ALA A O 1
ATOM 777 N N . GLU A 1 98 ? -9.929 -3.116 15.162 1.00 96.44 98 GLU A N 1
ATOM 778 C CA . GLU A 1 98 ? -8.827 -3.709 15.929 1.00 96.44 98 GLU A CA 1
ATOM 779 C C . GLU A 1 98 ? -7.953 -2.662 16.636 1.00 96.44 98 GLU A C 1
ATOM 781 O O . GLU A 1 98 ? -7.590 -2.818 17.807 1.00 96.44 98 GLU A O 1
ATOM 786 N N . ARG A 1 99 ? -7.586 -1.572 15.947 1.00 96.00 99 ARG A N 1
ATOM 787 C CA . ARG A 1 99 ? -6.794 -0.480 16.543 1.00 96.00 99 ARG A CA 1
ATOM 788 C C . ARG A 1 99 ? -7.555 0.197 17.677 1.00 96.00 99 ARG A C 1
ATOM 790 O O . ARG A 1 99 ? -6.978 0.405 18.744 1.00 96.00 99 ARG A O 1
ATOM 797 N N . THR A 1 100 ? -8.836 0.484 17.461 1.00 95.62 100 THR A N 1
ATOM 798 C CA . THR A 1 100 ? -9.700 1.170 18.430 1.00 95.62 100 THR A CA 1
ATOM 799 C C . THR A 1 100 ? -9.947 0.311 19.667 1.00 95.62 100 THR A C 1
ATOM 801 O O . THR A 1 100 ? -9.803 0.805 20.785 1.00 95.62 100 THR A O 1
ATOM 804 N N . ALA A 1 101 ? -10.233 -0.985 19.490 1.00 96.88 101 ALA A N 1
ATOM 805 C CA . ALA A 1 101 ? -10.395 -1.934 20.593 1.00 96.88 101 ALA A CA 1
ATOM 806 C C . ALA A 1 101 ? -9.120 -2.066 21.446 1.00 96.88 101 ALA A C 1
ATOM 808 O O . ALA A 1 101 ? -9.194 -2.282 22.652 1.00 96.88 101 ALA A O 1
ATOM 809 N N . ALA A 1 102 ? -7.949 -1.884 20.831 1.00 96.38 102 ALA A N 1
ATOM 810 C CA . ALA A 1 102 ? -6.657 -1.863 21.511 1.00 96.38 102 ALA A CA 1
ATOM 811 C C . ALA A 1 102 ? -6.255 -0.476 22.061 1.00 96.38 102 ALA A C 1
ATOM 813 O O . ALA A 1 102 ? -5.107 -0.304 22.469 1.00 96.38 102 ALA A O 1
ATOM 814 N N . HIS A 1 103 ? -7.148 0.523 22.038 1.00 94.94 103 HIS A N 1
ATOM 815 C CA . HIS A 1 103 ? -6.875 1.914 22.432 1.00 94.94 103 HIS A CA 1
ATOM 816 C C . HIS A 1 103 ? -5.683 2.559 21.698 1.00 94.94 103 HIS A C 1
ATOM 818 O O . HIS A 1 103 ? -4.985 3.415 22.244 1.00 94.94 103 HIS A O 1
ATOM 824 N N . ARG A 1 104 ? -5.434 2.153 20.448 1.00 94.06 104 ARG A N 1
ATOM 825 C CA . ARG A 1 104 ? -4.375 2.711 19.598 1.00 94.06 104 ARG A CA 1
ATOM 826 C C . ARG A 1 104 ? -4.937 3.791 18.674 1.00 94.06 104 ARG A C 1
ATOM 828 O O . ARG A 1 104 ? -6.092 3.735 18.263 1.00 94.06 104 ARG A O 1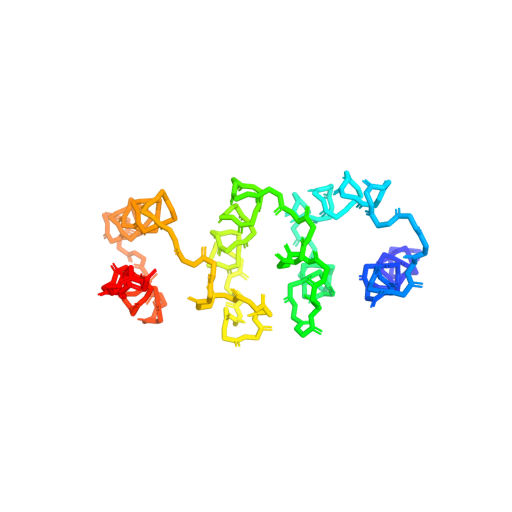
ATOM 835 N N . THR A 1 105 ? -4.101 4.763 18.313 1.00 92.19 105 THR A N 1
ATOM 836 C CA . THR A 1 105 ? -4.469 5.834 17.374 1.00 92.19 105 THR A CA 1
ATOM 837 C C . THR A 1 105 ? -4.720 5.284 15.969 1.00 92.19 105 THR A C 1
ATOM 839 O O . THR A 1 105 ? -4.139 4.274 15.564 1.00 92.19 105 THR A O 1
ATOM 842 N N . VAL A 1 106 ? -5.582 5.954 15.211 1.00 94.12 106 VAL A N 1
ATOM 843 C CA . VAL A 1 106 ? -5.921 5.594 13.831 1.00 94.12 106 VAL A CA 1
ATOM 844 C C . VAL A 1 106 ? -5.590 6.783 12.936 1.00 94.12 106 VAL A C 1
ATOM 846 O O . VAL A 1 106 ? -5.931 7.917 13.270 1.00 94.12 106 VAL A O 1
ATOM 849 N N . GLU A 1 107 ? -4.899 6.532 11.825 1.00 93.56 107 GLU A N 1
ATOM 850 C CA . GLU A 1 107 ? -4.535 7.580 10.870 1.00 93.56 107 GLU A CA 1
ATOM 851 C C . GLU A 1 107 ? -5.807 8.101 10.163 1.00 93.56 107 GLU A C 1
ATOM 853 O O . GLU A 1 107 ? -6.578 7.289 9.651 1.00 93.56 107 GLU A O 1
ATOM 858 N N . PRO A 1 108 ? -6.085 9.421 10.145 1.00 92.19 108 PRO A N 1
ATOM 859 C CA . PRO A 1 108 ? -7.378 9.941 9.692 1.00 92.19 108 PRO A CA 1
ATOM 860 C C . PRO A 1 108 ? -7.745 9.671 8.227 1.00 92.19 108 PRO A C 1
ATOM 862 O O . PRO A 1 108 ? -8.933 9.608 7.907 1.00 92.19 108 PRO A O 1
ATOM 865 N N . ASN A 1 109 ? -6.776 9.533 7.317 1.00 91.94 109 ASN A N 1
ATOM 866 C CA . ASN A 1 109 ? -7.071 9.266 5.910 1.00 91.94 109 ASN A CA 1
ATOM 867 C C . ASN A 1 109 ? -7.694 7.883 5.699 1.00 91.94 109 ASN A C 1
ATOM 869 O O . ASN A 1 109 ? -8.385 7.708 4.697 1.00 91.94 109 ASN A O 1
ATOM 873 N N . ILE A 1 110 ? -7.551 6.935 6.635 1.00 95.56 110 ILE A N 1
ATOM 874 C CA . ILE A 1 110 ? -8.198 5.621 6.513 1.00 95.56 110 ILE A CA 1
ATOM 875 C C . ILE A 1 110 ? -9.723 5.729 6.402 1.00 95.56 110 ILE A C 1
ATOM 877 O O . ILE A 1 110 ? -10.327 5.049 5.577 1.00 95.56 110 ILE A O 1
ATOM 881 N N . TYR A 1 111 ? -10.343 6.643 7.157 1.00 95.00 111 TYR A N 1
ATOM 882 C CA . TYR A 1 111 ? -11.792 6.854 7.128 1.00 95.00 111 TYR A CA 1
ATOM 883 C C . TYR A 1 111 ? -12.244 7.404 5.777 1.00 95.00 111 TYR A C 1
ATOM 885 O O . TYR A 1 111 ? -13.254 6.959 5.240 1.00 95.00 111 TYR A O 1
ATOM 893 N N . LYS A 1 112 ? -11.442 8.287 5.165 1.00 92.94 112 LYS A N 1
ATOM 894 C CA . LYS A 1 112 ? -11.714 8.787 3.809 1.00 92.94 112 LYS A CA 1
ATOM 895 C C . LYS A 1 112 ? -11.734 7.647 2.793 1.00 92.94 112 LYS A C 1
ATOM 897 O O . LYS A 1 112 ? -12.580 7.646 1.909 1.00 92.94 112 LYS A O 1
ATOM 902 N N . LEU A 1 113 ? -10.823 6.677 2.91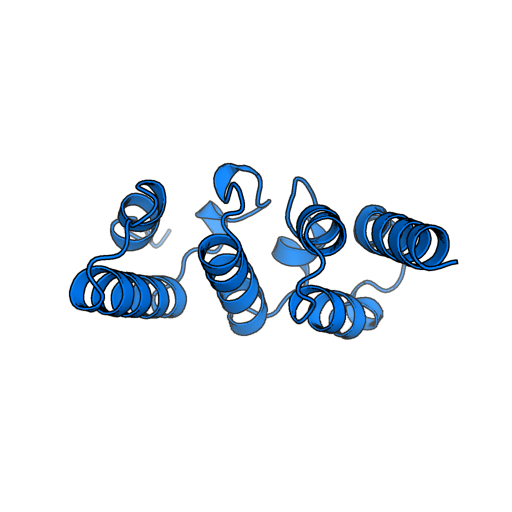5 1.00 94.19 113 LEU A N 1
ATOM 903 C CA . LEU A 1 113 ? -10.780 5.518 2.016 1.00 94.19 113 LEU A CA 1
ATOM 904 C C . LEU A 1 113 ? -11.982 4.583 2.210 1.00 94.19 113 LEU A C 1
ATOM 906 O O . LEU A 1 113 ? -12.521 4.077 1.227 1.00 94.19 113 LEU A O 1
ATOM 910 N N . ILE A 1 114 ? -12.422 4.391 3.456 1.00 95.50 114 ILE A N 1
ATOM 911 C CA . ILE A 1 114 ? -13.597 3.575 3.798 1.00 95.50 114 ILE A CA 1
ATOM 912 C C . ILE A 1 114 ? -14.892 4.207 3.260 1.00 95.50 114 ILE A C 1
ATOM 914 O O . ILE A 1 114 ? -15.756 3.500 2.751 1.00 95.50 114 ILE A O 1
ATOM 918 N N . GLU A 1 115 ? -15.028 5.531 3.349 1.00 92.19 115 GLU A N 1
ATOM 919 C CA . GLU A 1 115 ? -16.248 6.257 2.965 1.00 92.19 115 GLU A CA 1
ATOM 920 C C . GLU A 1 115 ? -16.350 6.569 1.465 1.00 92.19 115 GLU A C 1
ATOM 922 O O . GLU A 1 115 ? -17.416 6.975 0.987 1.00 92.19 115 GLU A O 1
ATOM 927 N N . LEU A 1 116 ? -15.260 6.404 0.709 1.00 88.19 116 LEU A N 1
ATOM 928 C CA . LEU A 1 116 ? -15.241 6.693 -0.721 1.00 88.19 116 LEU A CA 1
ATOM 929 C C . LEU A 1 116 ? -16.244 5.801 -1.459 1.00 88.19 116 LEU A C 1
ATOM 931 O O . LEU A 1 116 ? -16.103 4.583 -1.545 1.00 88.19 116 LEU A O 1
ATOM 935 N N . LYS A 1 117 ? -17.285 6.422 -2.012 1.00 76.06 117 LYS A N 1
ATOM 936 C CA . LYS A 1 117 ? -18.237 5.722 -2.870 1.00 76.06 117 LYS A CA 1
ATOM 937 C C . LYS A 1 117 ? -17.561 5.449 -4.204 1.00 76.06 117 LYS A C 1
ATOM 939 O O . LYS A 1 117 ? -17.268 6.391 -4.942 1.00 76.06 117 LYS A O 1
ATOM 944 N N . ASN A 1 118 ? -17.364 4.173 -4.520 1.00 61.09 118 ASN A N 1
ATOM 945 C CA . ASN A 1 118 ? -17.043 3.753 -5.876 1.00 61.09 118 ASN A CA 1
ATOM 946 C C . ASN A 1 118 ? -18.216 4.171 -6.760 1.00 61.09 118 ASN A C 1
ATOM 948 O O . ASN A 1 118 ? -19.282 3.562 -6.736 1.00 61.09 118 ASN A O 1
ATOM 952 N N . THR A 1 119 ? -18.052 5.294 -7.452 1.00 47.75 119 THR A N 1
ATOM 953 C CA . THR A 1 119 ? -19.015 5.725 -8.455 1.00 47.75 119 THR A CA 1
ATOM 954 C C . THR A 1 119 ? -18.735 4.836 -9.651 1.00 47.75 119 THR A C 1
ATOM 956 O O . THR A 1 119 ? -17.749 5.047 -10.351 1.00 47.75 119 THR A O 1
ATOM 959 N N . GLU A 1 120 ? -19.523 3.775 -9.800 1.00 46.12 120 GLU A N 1
ATOM 960 C CA . GLU A 1 120 ? -19.546 2.986 -11.027 1.00 46.12 120 GLU A CA 1
ATOM 961 C C . GLU A 1 120 ? -19.866 3.959 -12.174 1.00 46.12 120 GLU A C 1
ATOM 963 O O . GLU A 1 120 ? -20.913 4.613 -12.155 1.00 46.12 120 GLU A O 1
ATOM 968 N N . ILE A 1 121 ? -18.915 4.139 -13.097 1.00 39.00 121 ILE A N 1
ATOM 969 C CA . ILE A 1 121 ? -19.139 4.800 -14.391 1.00 39.00 121 ILE A CA 1
ATOM 970 C C . ILE A 1 121 ? -19.509 3.711 -15.389 1.00 39.00 121 ILE A C 1
ATOM 972 O O . ILE A 1 121 ? -18.770 2.700 -15.424 1.00 39.00 121 ILE A O 1
#

Foldseek 3Di:
DVVVVVVVLLVVLLCLVVDPPSQVCQVVLLVLLPDLPPSNLCSNFFQHCSLVPHYDLVSNLSSLVSCQVNVHDNVRGPCLLVSQDPVSLVVLVVVVVVCVVVVHDGDVCSVVSNPDDPPDD

Sequence (121 aa):
FTASEMNEQVALYSALPFYSYPEEWIGIAENGIRSNIGTVLEAIMYHNPFAAEYLSENSFNQLVLKAFFTEKDVTKITGLYSRINKALQDTLSDYVAERTAAHRTVEPNIYKLIELKNTEI

Secondary structure (DSSP, 8-state):
-HHHHHHHHHHHHHTGGGSSSHHHHHHHHHHHHH---HHHHHHHHBT-THHHHHS-HHHHHHHHHHHHHTT--GGGBTTTGGG--HHHHHHHHHHHHHHHHTT----THHHHHHH------